Protein AF-A0A8T3ZXY8-F1 (afdb_monomer_lite)

Secondary structure (DSSP, 8-state):
----GGGGGGGGS-HHHHHHHIIIIIHHHHHHHHHHHHHT---SHHHHHHHTT--HHHHHHHHHHHHHTT----

pLDDT: mean 87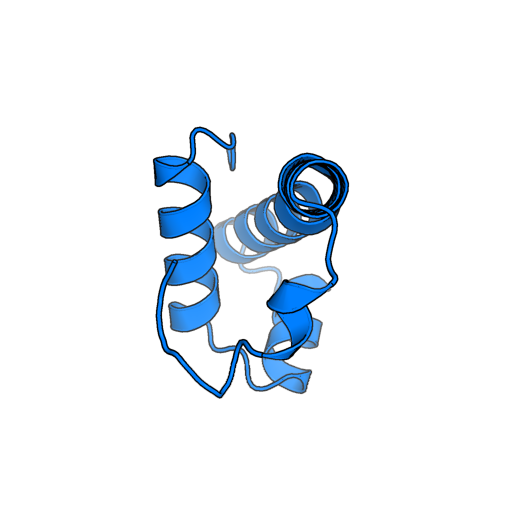.93, std 10.99, range [46.94, 96.62]

Radius of gyration: 13.78 Å; chains: 1; bounding box: 32×25×33 Å

Structure (mmCIF, N/CA/C/O backbone):
data_AF-A0A8T3ZXY8-F1
#
_entry.id   AF-A0A8T3ZXY8-F1
#
loop_
_atom_site.group_PDB
_atom_site.id
_atom_site.type_symbol
_atom_site.label_atom_id
_atom_site.label_alt_id
_atom_site.label_comp_id
_atom_site.label_asym_id
_atom_site.label_entity_id
_atom_site.label_seq_id
_atom_site.pdbx_PDB_ins_code
_atom_site.Cartn_x
_atom_site.Cartn_y
_atom_site.Cartn_z
_atom_site.occupancy
_atom_site.B_iso_or_equiv
_atom_site.auth_seq_id
_atom_site.auth_comp_id
_atom_site.auth_asym_id
_atom_site.auth_atom_id
_atom_site.pdbx_PDB_model_num
ATOM 1 N N . MET A 1 1 ? 18.232 -10.845 -12.506 1.00 48.94 1 MET A N 1
ATOM 2 C CA . MET A 1 1 ? 16.771 -10.734 -12.709 1.00 48.94 1 MET A CA 1
ATOM 3 C C . MET A 1 1 ? 16.168 -12.083 -12.359 1.00 48.94 1 MET A C 1
ATOM 5 O O . MET A 1 1 ? 16.714 -13.089 -12.793 1.00 48.94 1 MET A O 1
ATOM 9 N N . SER A 1 2 ? 15.167 -12.121 -11.485 1.00 46.94 2 SER A N 1
ATOM 10 C CA . SER A 1 2 ? 14.556 -13.350 -10.965 1.00 46.94 2 SER A CA 1
ATOM 11 C C . SER A 1 2 ? 13.906 -14.176 -12.087 1.00 46.94 2 SER A C 1
ATOM 13 O O . SER A 1 2 ? 13.125 -13.653 -12.876 1.00 46.94 2 SER A O 1
ATOM 15 N N . ASN A 1 3 ? 14.225 -15.474 -12.160 1.00 55.31 3 ASN A N 1
ATOM 16 C CA . ASN A 1 3 ? 13.626 -16.442 -13.093 1.00 55.31 3 ASN A CA 1
ATOM 17 C C . ASN A 1 3 ? 12.286 -16.964 -12.554 1.00 55.31 3 ASN A C 1
ATOM 19 O O . ASN A 1 3 ? 12.108 -18.163 -12.371 1.00 55.31 3 ASN A O 1
ATOM 23 N N . LEU A 1 4 ? 11.372 -16.049 -12.249 1.00 60.88 4 LEU A N 1
ATOM 24 C CA . LEU A 1 4 ? 10.042 -16.367 -11.739 1.00 60.88 4 LEU A CA 1
ATOM 25 C C . LEU A 1 4 ? 9.033 -16.222 -12.895 1.00 60.88 4 LEU A C 1
ATOM 27 O O . LEU A 1 4 ? 8.804 -15.095 -13.351 1.00 60.88 4 LEU A O 1
ATOM 31 N N . PRO A 1 5 ? 8.517 -17.337 -13.457 1.00 71.38 5 PRO A N 1
ATOM 32 C CA . PRO A 1 5 ? 7.646 -17.322 -14.633 1.00 71.38 5 PRO A CA 1
ATOM 33 C C . PRO A 1 5 ? 6.376 -16.485 -14.447 1.00 71.38 5 PRO A C 1
ATOM 35 O O . PRO A 1 5 ? 5.908 -15.874 -15.401 1.00 71.38 5 PRO A O 1
ATOM 38 N N . GLU A 1 6 ? 5.852 -16.401 -13.228 1.00 75.62 6 GLU A N 1
ATOM 39 C CA . GLU A 1 6 ? 4.682 -15.603 -12.853 1.00 75.62 6 GLU A CA 1
ATOM 40 C C . GLU A 1 6 ? 4.883 -14.090 -13.052 1.00 75.62 6 GLU A C 1
ATOM 42 O O . GLU A 1 6 ? 3.917 -13.340 -13.192 1.00 75.62 6 GLU A O 1
ATOM 47 N N . PHE A 1 7 ? 6.136 -13.638 -13.147 1.00 73.56 7 PHE A N 1
ATOM 48 C CA . PHE A 1 7 ? 6.492 -12.250 -13.432 1.00 73.56 7 PHE A CA 1
ATOM 49 C C . PHE A 1 7 ? 7.013 -12.054 -14.856 1.00 73.56 7 PHE A C 1
ATOM 51 O O . PHE A 1 7 ? 7.669 -11.055 -15.151 1.00 73.56 7 PHE A O 1
ATOM 58 N N . SER A 1 8 ? 6.727 -12.979 -15.777 1.00 74.81 8 SER A N 1
ATOM 59 C CA . SER A 1 8 ? 7.144 -12.854 -17.179 1.00 74.81 8 SER A CA 1
ATOM 60 C C . SER A 1 8 ? 6.640 -11.570 -17.842 1.00 74.81 8 SER A C 1
ATOM 62 O O . SER A 1 8 ? 7.305 -11.056 -18.739 1.00 74.81 8 SER A O 1
ATOM 64 N N . TRP A 1 9 ? 5.510 -11.026 -17.381 1.00 71.69 9 TRP A N 1
ATOM 65 C CA . TRP A 1 9 ? 4.957 -9.750 -17.837 1.00 71.69 9 TRP A CA 1
ATOM 66 C C . TRP A 1 9 ? 5.851 -8.543 -17.498 1.00 71.69 9 TRP A C 1
ATOM 68 O O . TRP A 1 9 ? 5.818 -7.550 -18.218 1.00 71.69 9 TRP A O 1
ATOM 78 N N . LEU A 1 10 ? 6.727 -8.643 -16.487 1.00 70.38 10 LEU A N 1
ATOM 79 C CA . LEU A 1 10 ? 7.708 -7.596 -16.174 1.00 70.38 10 LEU A CA 1
ATOM 80 C C . LEU A 1 10 ? 8.830 -7.495 -17.217 1.00 70.38 10 LEU A C 1
ATOM 82 O O . LEU A 1 10 ? 9.524 -6.485 -17.256 1.00 70.38 10 LEU A O 1
ATOM 86 N N . LYS A 1 11 ? 9.030 -8.506 -18.077 1.00 71.62 11 LYS A N 1
ATOM 87 C CA . LYS A 1 11 ? 10.141 -8.515 -19.051 1.00 71.62 11 LYS A CA 1
ATOM 88 C C . LYS A 1 11 ? 10.040 -7.427 -20.128 1.00 71.62 11 LYS A C 1
ATOM 90 O O . LYS A 1 11 ? 11.046 -7.151 -20.772 1.00 71.62 11 LYS A O 1
ATOM 95 N N . GLY A 1 12 ? 8.861 -6.838 -20.328 1.00 75.62 12 GLY A N 1
ATOM 96 C CA . GLY A 1 12 ? 8.639 -5.715 -21.247 1.00 75.62 12 GLY A CA 1
ATOM 97 C C . GLY A 1 12 ? 8.227 -4.414 -20.557 1.00 75.62 12 GLY A C 1
ATOM 98 O O . GLY A 1 12 ? 7.955 -3.438 -21.244 1.00 75.62 12 GLY A O 1
ATOM 99 N N . ALA A 1 13 ? 8.147 -4.405 -19.226 1.00 78.44 13 ALA A N 1
ATOM 100 C CA . ALA A 1 13 ? 7.727 -3.237 -18.470 1.00 78.44 13 ALA A CA 1
ATOM 101 C C . ALA A 1 13 ? 8.927 -2.320 -18.206 1.00 78.44 13 ALA A C 1
ATOM 103 O O . ALA A 1 13 ? 9.988 -2.794 -17.789 1.00 78.44 13 ALA A O 1
ATOM 104 N N . ASP A 1 14 ? 8.765 -1.016 -18.432 1.00 87.81 14 ASP A N 1
ATOM 105 C CA . ASP A 1 14 ? 9.806 -0.038 -18.130 1.00 87.81 14 ASP A CA 1
ATOM 106 C C . ASP A 1 14 ? 9.977 0.081 -16.601 1.00 87.81 14 ASP A C 1
ATOM 108 O O . ASP A 1 14 ? 9.032 0.456 -15.894 1.00 87.81 14 ASP A O 1
ATOM 112 N N . PRO A 1 15 ? 11.171 -0.214 -16.045 1.00 86.50 15 PRO A N 1
ATOM 113 C CA . PRO A 1 15 ? 11.429 -0.055 -14.618 1.00 86.50 15 PRO A CA 1
ATOM 114 C C . PRO A 1 15 ? 11.161 1.360 -14.089 1.00 86.50 15 PRO A C 1
ATOM 116 O O . PRO A 1 15 ? 10.866 1.509 -12.899 1.00 86.50 15 PRO A O 1
ATOM 119 N N . ALA A 1 16 ? 11.290 2.394 -14.926 1.00 88.31 16 ALA A N 1
ATOM 120 C CA . ALA A 1 16 ? 10.983 3.769 -14.544 1.00 88.31 16 ALA A CA 1
ATOM 121 C C . ALA A 1 16 ? 9.474 3.977 -14.362 1.00 88.31 16 ALA A C 1
ATOM 123 O O . ALA A 1 16 ? 9.063 4.541 -13.347 1.00 88.31 16 ALA A O 1
ATOM 124 N N . GLU A 1 17 ? 8.657 3.459 -15.280 1.00 88.56 17 GLU A N 1
ATOM 125 C CA . GLU A 1 17 ? 7.194 3.508 -15.190 1.00 88.56 17 GLU A CA 1
ATOM 126 C C . GLU A 1 17 ? 6.677 2.697 -13.999 1.00 88.56 17 GLU A C 1
ATOM 128 O O . GLU A 1 17 ? 5.869 3.200 -13.221 1.00 88.56 17 GLU A O 1
ATOM 133 N N . ILE A 1 18 ? 7.209 1.489 -13.774 1.00 89.00 18 ILE A N 1
ATOM 134 C CA . ILE A 1 18 ? 6.853 0.676 -12.598 1.00 89.00 18 ILE A CA 1
ATOM 135 C C . ILE A 1 18 ? 7.160 1.440 -11.309 1.00 89.00 18 ILE A C 1
ATOM 137 O O . ILE A 1 18 ? 6.350 1.475 -10.384 1.00 89.00 18 ILE A O 1
ATOM 141 N N . ARG A 1 19 ? 8.342 2.059 -11.230 1.00 88.62 19 ARG A N 1
ATOM 142 C CA . ARG A 1 19 ? 8.736 2.838 -10.055 1.00 88.62 19 ARG A CA 1
ATOM 143 C C . ARG A 1 19 ? 7.844 4.060 -9.871 1.00 88.62 19 ARG A C 1
ATOM 145 O O . ARG A 1 19 ? 7.525 4.387 -8.731 1.00 88.62 19 ARG A O 1
ATOM 152 N N . HIS A 1 20 ? 7.462 4.724 -10.961 1.00 90.75 20 HIS A N 1
ATOM 153 C CA . HIS A 1 20 ? 6.526 5.838 -10.919 1.00 90.75 20 HIS A CA 1
ATOM 154 C C . HIS A 1 20 ? 5.188 5.386 -10.330 1.00 90.75 20 HIS A C 1
ATOM 156 O O . HIS A 1 20 ? 4.783 5.936 -9.314 1.00 90.75 20 HIS A O 1
ATOM 162 N N . GLU A 1 21 ? 4.588 4.328 -10.876 1.00 92.38 21 GLU A N 1
ATOM 163 C CA . GLU A 1 21 ? 3.294 3.798 -10.429 1.00 92.38 21 GLU A CA 1
ATOM 164 C C . GLU A 1 21 ? 3.315 3.335 -8.964 1.00 92.38 21 GLU A C 1
ATOM 166 O O . GLU A 1 21 ? 2.378 3.582 -8.202 1.00 92.38 21 GLU A O 1
ATOM 171 N N . ILE A 1 22 ? 4.411 2.696 -8.537 1.00 91.25 22 ILE A N 1
ATOM 172 C CA . ILE A 1 22 ? 4.606 2.309 -7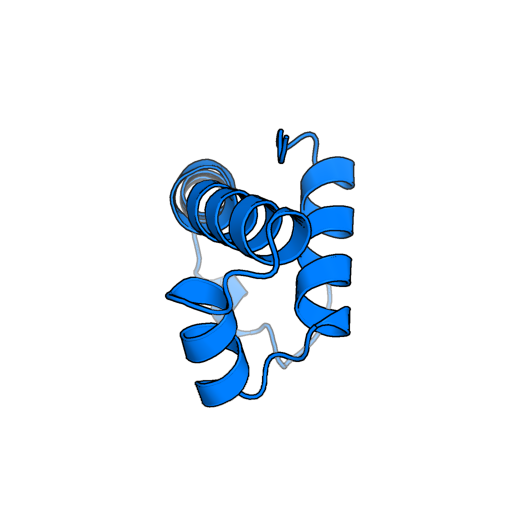.136 1.00 91.25 22 ILE A CA 1
ATOM 173 C C . ILE A 1 22 ? 4.624 3.547 -6.227 1.00 91.25 22 ILE A C 1
ATOM 175 O O . ILE A 1 22 ? 3.989 3.558 -5.171 1.00 91.25 22 ILE A O 1
ATOM 179 N N . ASN A 1 23 ? 5.363 4.583 -6.623 1.00 90.75 23 ASN A N 1
ATOM 180 C CA . ASN A 1 23 ? 5.550 5.782 -5.811 1.00 90.75 23 ASN A CA 1
ATOM 181 C C . ASN A 1 23 ? 4.330 6.707 -5.808 1.00 90.75 23 ASN A C 1
ATOM 183 O O . ASN A 1 23 ? 4.181 7.478 -4.862 1.00 90.75 23 ASN A O 1
ATOM 187 N N . THR A 1 24 ? 3.473 6.646 -6.824 1.00 93.62 24 THR A N 1
ATOM 188 C CA . THR A 1 24 ? 2.267 7.473 -6.928 1.00 93.62 24 THR A CA 1
ATOM 189 C C . THR A 1 24 ? 1.040 6.666 -6.520 1.00 93.62 24 THR A C 1
ATOM 191 O O . THR A 1 24 ? 0.654 6.664 -5.353 1.00 93.62 24 THR A O 1
ATOM 194 N N . THR A 1 25 ? 0.465 5.917 -7.453 1.00 94.88 25 THR A N 1
ATOM 195 C CA . THR A 1 25 ? -0.806 5.221 -7.291 1.00 94.88 25 THR A CA 1
ATOM 196 C C . THR A 1 25 ? -0.778 4.236 -6.134 1.00 94.88 25 THR A C 1
ATOM 198 O O . THR A 1 25 ? -1.650 4.272 -5.267 1.00 94.88 25 THR A O 1
ATOM 201 N N . ILE A 1 26 ? 0.218 3.346 -6.091 1.00 93.12 26 ILE A N 1
ATOM 202 C CA . ILE A 1 26 ? 0.247 2.299 -5.063 1.00 93.12 26 ILE A CA 1
ATOM 203 C C . ILE A 1 26 ? 0.497 2.915 -3.684 1.00 93.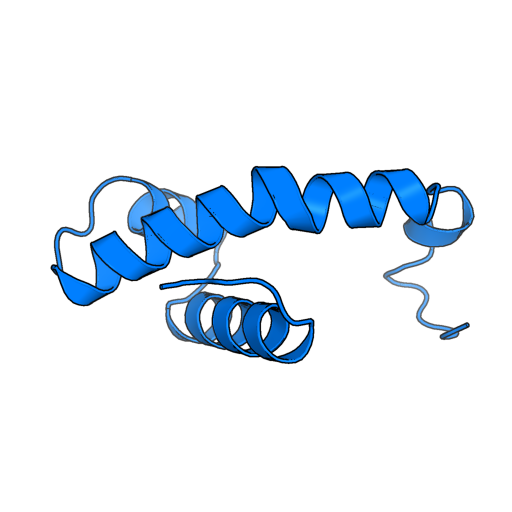12 26 ILE A C 1
ATOM 205 O O . ILE A 1 26 ? -0.132 2.492 -2.712 1.00 93.12 26 ILE A O 1
ATOM 209 N N . SER A 1 27 ? 1.362 3.929 -3.581 1.00 94.62 27 SER A N 1
ATOM 210 C CA . SER A 1 27 ? 1.624 4.594 -2.301 1.00 94.62 27 SER A CA 1
ATOM 211 C C . SER A 1 27 ? 0.371 5.284 -1.747 1.00 94.62 27 SER A C 1
ATOM 213 O O . SER A 1 27 ? 0.067 5.122 -0.564 1.00 94.62 27 SER A O 1
ATOM 215 N N . ASP A 1 28 ? -0.412 5.953 -2.597 1.00 96.00 28 ASP A N 1
ATOM 216 C CA . ASP A 1 28 ? -1.659 6.614 -2.203 1.00 96.00 28 ASP A CA 1
ATOM 217 C C . ASP A 1 28 ? -2.730 5.607 -1.772 1.00 96.00 28 ASP A C 1
ATOM 219 O O . ASP A 1 28 ? -3.374 5.785 -0.733 1.00 96.00 28 ASP A O 1
ATOM 223 N N . VAL A 1 29 ? -2.869 4.499 -2.507 1.00 96.12 29 VAL A N 1
ATOM 224 C CA . VAL A 1 29 ? -3.769 3.397 -2.136 1.00 96.12 29 VAL A CA 1
ATOM 225 C C . VAL A 1 29 ? -3.400 2.826 -0.768 1.00 96.12 29 VAL A C 1
ATOM 227 O O . VAL A 1 29 ? -4.270 2.664 0.090 1.00 96.12 29 VAL A O 1
ATOM 230 N N . LEU A 1 30 ? -2.117 2.532 -0.545 1.00 96.06 30 LEU A N 1
ATOM 231 C CA . LEU A 1 30 ? -1.642 1.969 0.719 1.00 96.06 30 LEU A CA 1
ATOM 232 C C . LEU A 1 30 ? -1.774 2.961 1.879 1.00 96.06 30 LEU A C 1
ATOM 234 O O . LEU A 1 30 ? -2.073 2.534 2.995 1.00 96.06 30 LEU A O 1
ATOM 238 N N . ARG A 1 31 ? -1.603 4.264 1.633 1.00 95.44 31 ARG A N 1
ATOM 239 C CA . ARG A 1 31 ? -1.789 5.312 2.645 1.00 95.44 31 ARG A CA 1
ATOM 240 C C . ARG A 1 31 ? -3.253 5.453 3.046 1.00 95.44 31 ARG A C 1
ATOM 242 O O . ARG A 1 31 ? -3.563 5.443 4.236 1.00 95.44 31 ARG A O 1
ATOM 249 N N . GLU A 1 32 ? -4.169 5.518 2.081 1.00 95.06 32 GLU A N 1
ATOM 250 C CA . GLU A 1 32 ? -5.601 5.550 2.388 1.00 95.06 32 GLU A CA 1
ATOM 251 C C . GLU A 1 32 ? -6.034 4.271 3.125 1.00 95.06 32 GLU A C 1
ATOM 253 O O . GLU A 1 32 ? -6.712 4.353 4.149 1.00 95.06 32 GLU A O 1
ATOM 258 N N . TYR A 1 33 ? -5.588 3.096 2.670 1.00 95.44 33 TYR A N 1
ATOM 259 C CA . TYR A 1 33 ? -5.845 1.822 3.349 1.00 95.44 33 TYR A CA 1
ATOM 260 C C . TYR A 1 33 ? -5.295 1.794 4.786 1.00 95.44 33 TYR A C 1
ATOM 262 O O . TYR A 1 33 ? -5.980 1.329 5.700 1.00 95.44 33 TYR A O 1
ATOM 270 N N . TYR A 1 34 ? -4.087 2.322 5.012 1.00 94.44 34 TYR A N 1
ATOM 271 C CA . TYR A 1 34 ? -3.495 2.446 6.345 1.00 94.44 34 TYR A CA 1
ATOM 272 C C . TYR A 1 34 ? -4.367 3.305 7.267 1.00 94.44 34 TYR A C 1
ATOM 274 O O . TYR A 1 34 ? -4.735 2.848 8.349 1.00 94.44 34 TYR A O 1
ATOM 282 N N . PHE A 1 35 ? -4.779 4.497 6.821 1.00 93.19 35 PHE A N 1
ATOM 283 C CA . PHE A 1 35 ? -5.644 5.373 7.616 1.00 93.19 35 PHE A CA 1
ATOM 284 C C . PHE A 1 35 ? -7.000 4.745 7.937 1.00 93.19 35 PHE A C 1
ATOM 286 O O . PHE A 1 35 ? -7.487 4.887 9.061 1.00 93.19 35 PHE A O 1
ATOM 293 N N . GLU A 1 36 ? -7.612 4.050 6.978 1.00 92.56 36 GLU A N 1
ATOM 294 C CA . GLU A 1 36 ? -8.879 3.350 7.202 1.00 92.56 36 GLU A CA 1
ATOM 295 C C . GLU A 1 36 ? -8.745 2.244 8.247 1.00 92.56 36 GLU A C 1
ATOM 297 O O . GLU A 1 36 ? -9.612 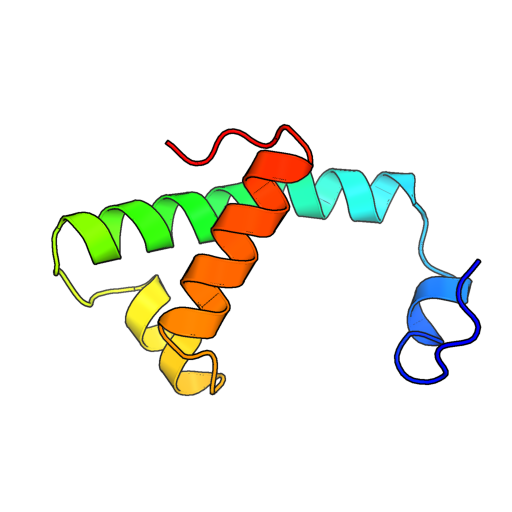2.124 9.115 1.00 92.56 36 GLU A O 1
ATOM 302 N N . ASN A 1 37 ? -7.654 1.473 8.203 1.00 88.94 37 ASN A N 1
ATOM 303 C CA . ASN A 1 37 ? -7.386 0.429 9.190 1.00 88.94 37 ASN A CA 1
ATOM 304 C C . ASN A 1 37 ? -7.130 1.018 10.576 1.00 88.94 37 ASN A C 1
ATOM 306 O O . ASN A 1 37 ? -7.715 0.556 11.552 1.00 88.94 37 ASN A O 1
ATOM 310 N N . THR A 1 38 ? -6.319 2.076 10.675 1.00 88.50 38 THR A N 1
ATOM 311 C CA . THR A 1 38 ? -6.052 2.756 11.952 1.00 88.50 38 THR A CA 1
ATOM 312 C C . THR A 1 38 ? -7.327 3.336 12.569 1.00 88.50 38 THR A C 1
ATOM 314 O O . THR A 1 38 ? -7.471 3.339 13.790 1.00 88.50 38 THR A O 1
ATOM 317 N N . ARG A 1 39 ? -8.265 3.817 11.745 1.00 90.69 39 ARG A N 1
ATOM 318 C CA . ARG A 1 39 ? -9.545 4.389 12.197 1.00 90.69 39 ARG A CA 1
ATOM 319 C C . ARG A 1 39 ? -10.688 3.372 12.280 1.00 90.69 39 ARG A C 1
ATOM 321 O O . ARG A 1 39 ? -11.782 3.749 12.690 1.00 90.69 39 ARG A O 1
ATOM 328 N N . MET A 1 40 ? -10.455 2.118 11.888 1.00 84.94 40 MET A N 1
ATOM 329 C CA . MET A 1 40 ? -11.452 1.040 11.831 1.00 84.94 40 MET A CA 1
ATOM 330 C C . MET A 1 40 ? -12.730 1.410 11.053 1.00 84.94 40 MET A C 1
ATOM 332 O O . MET A 1 40 ? -13.824 0.952 11.384 1.00 84.94 40 MET A O 1
ATOM 336 N N . THR A 1 41 ? -12.620 2.246 10.015 1.00 85.31 41 THR A N 1
ATOM 337 C CA . THR A 1 41 ? -13.801 2.735 9.280 1.00 85.31 41 THR A CA 1
ATOM 338 C C . THR A 1 41 ? -14.362 1.704 8.307 1.00 85.31 41 THR A C 1
ATOM 340 O O . THR A 1 41 ? -15.553 1.743 8.016 1.00 85.31 41 THR A O 1
ATOM 343 N N . ASN A 1 42 ? -13.540 0.763 7.823 1.00 82.19 42 ASN A N 1
ATOM 344 C CA . ASN A 1 42 ? -13.951 -0.307 6.901 1.00 82.19 42 ASN A CA 1
ATOM 345 C C . ASN A 1 42 ? -14.724 0.199 5.665 1.00 82.19 42 ASN A C 1
ATOM 347 O O . ASN A 1 42 ? -15.722 -0.394 5.258 1.00 82.19 42 ASN A O 1
ATOM 351 N N . THR A 1 43 ? -14.270 1.302 5.066 1.00 83.62 43 THR A N 1
ATOM 352 C CA . THR A 1 43 ? -15.038 2.048 4.059 1.00 83.62 43 THR A CA 1
ATOM 353 C C . THR A 1 43 ? -14.661 1.728 2.612 1.00 83.62 43 THR A C 1
ATOM 355 O O . THR A 1 43 ? -15.444 1.105 1.896 1.00 83.62 43 THR A O 1
ATOM 358 N N . LYS A 1 44 ? -13.497 2.176 2.134 1.00 92.94 44 LYS A N 1
ATOM 359 C CA . LYS A 1 44 ? -13.181 2.266 0.702 1.00 92.94 44 LYS A CA 1
ATOM 360 C C . LYS A 1 44 ? -12.181 1.196 0.295 1.00 92.94 44 LYS A C 1
ATOM 362 O O . LYS A 1 44 ? -12.537 0.281 -0.448 1.00 92.94 44 LYS A O 1
ATOM 367 N N . TRP A 1 45 ? -10.942 1.293 0.759 1.00 94.94 45 TRP A N 1
ATOM 368 C CA . TRP A 1 45 ? -9.875 0.388 0.341 1.00 94.94 45 TRP A CA 1
ATOM 369 C C . TRP A 1 45 ? -9.945 -0.944 1.048 1.00 94.94 45 TRP A C 1
ATOM 371 O O . TRP A 1 45 ? -9.754 -1.954 0.385 1.00 94.94 45 TRP A O 1
ATOM 381 N N . ILE A 1 46 ? -10.344 -0.978 2.320 1.00 92.69 46 ILE A N 1
ATOM 382 C CA . ILE A 1 46 ? -10.561 -2.255 3.017 1.00 92.69 46 ILE A CA 1
ATOM 383 C C . ILE A 1 46 ? -11.611 -3.110 2.286 1.00 92.69 46 ILE A C 1
ATOM 385 O O . ILE A 1 46 ? -11.414 -4.307 2.074 1.00 92.69 46 ILE A O 1
ATOM 389 N N . VAL A 1 47 ? -12.715 -2.499 1.839 1.00 94.12 47 VAL A N 1
ATOM 390 C CA . VAL A 1 47 ? -13.769 -3.208 1.094 1.00 94.12 47 VAL A CA 1
ATOM 391 C C . VAL A 1 47 ? -13.278 -3.641 -0.285 1.00 94.12 47 VAL A C 1
ATOM 393 O O . VAL A 1 47 ? -13.557 -4.763 -0.708 1.00 94.12 47 VAL A O 1
ATOM 396 N N . LYS A 1 48 ? -12.545 -2.776 -0.995 1.00 95.94 48 LYS A N 1
ATOM 397 C CA . LYS A 1 48 ? -11.974 -3.109 -2.308 1.00 95.94 48 LYS A CA 1
ATOM 398 C C . LYS A 1 48 ? -10.950 -4.239 -2.221 1.00 95.94 48 LYS A C 1
ATOM 400 O O . LYS A 1 48 ? -11.008 -5.143 -3.044 1.00 95.94 48 LYS A O 1
ATOM 405 N N . PHE A 1 49 ? -10.070 -4.211 -1.223 1.00 95.12 49 PHE A N 1
ATOM 406 C CA . PHE A 1 49 ? -9.063 -5.245 -0.987 1.00 95.12 49 PHE A CA 1
ATOM 407 C C . PHE A 1 49 ? -9.735 -6.585 -0.715 1.00 95.12 49 PHE A C 1
ATOM 409 O O . PHE A 1 49 ? -9.456 -7.553 -1.412 1.00 95.12 49 PHE A O 1
ATOM 416 N N . ARG A 1 50 ? -10.736 -6.613 0.173 1.00 93.88 50 ARG A N 1
ATOM 417 C CA . ARG A 1 50 ? -11.508 -7.832 0.447 1.00 93.88 50 ARG A CA 1
ATOM 418 C C . ARG A 1 50 ? -12.190 -8.404 -0.799 1.00 93.88 50 ARG A C 1
ATOM 420 O O . ARG A 1 50 ? -12.235 -9.613 -0.954 1.00 93.88 50 ARG A O 1
ATOM 427 N N . ARG A 1 51 ? -12.727 -7.556 -1.684 1.00 96.12 51 ARG A N 1
ATOM 428 C CA . ARG A 1 51 ? -13.341 -8.001 -2.954 1.00 96.12 51 ARG A CA 1
ATOM 429 C C . ARG A 1 51 ? -12.333 -8.581 -3.948 1.00 96.12 51 ARG A C 1
ATOM 431 O O . ARG A 1 51 ? -12.749 -9.281 -4.860 1.00 96.12 51 ARG A O 1
ATOM 438 N N . ALA A 1 52 ? -11.057 -8.245 -3.796 1.00 95.94 52 ALA A N 1
ATOM 439 C CA . ALA A 1 52 ? -9.955 -8.773 -4.588 1.00 95.94 52 ALA A CA 1
ATOM 440 C C . ALA A 1 52 ? -9.218 -9.921 -3.871 1.00 95.94 52 ALA A C 1
ATOM 442 O O . ALA A 1 52 ? -8.102 -10.245 -4.263 1.00 95.94 52 ALA A O 1
ATOM 443 N N . ASP A 1 53 ? -9.804 -10.483 -2.806 1.00 96.62 53 ASP A N 1
ATOM 444 C CA . ASP A 1 53 ? -9.196 -11.504 -1.943 1.00 96.62 53 ASP A CA 1
ATOM 445 C C . ASP A 1 53 ? -7.842 -11.089 -1.329 1.00 96.62 53 ASP A C 1
ATOM 447 O O . ASP A 1 53 ? -7.023 -11.928 -0.966 1.00 96.62 53 ASP A O 1
ATOM 451 N N . ILE A 1 54 ? -7.622 -9.780 -1.155 1.00 95.06 54 ILE A N 1
ATOM 452 C CA . ILE A 1 54 ? -6.485 -9.219 -0.417 1.00 95.06 54 ILE A CA 1
ATOM 453 C C . ILE A 1 54 ? -6.893 -9.107 1.051 1.00 95.06 54 ILE A C 1
ATOM 455 O O . ILE A 1 54 ? -7.777 -8.319 1.416 1.00 95.06 54 ILE A O 1
ATOM 459 N N . THR A 1 55 ? -6.255 -9.905 1.901 1.00 94.69 55 THR A N 1
ATOM 460 C CA . THR A 1 55 ? -6.533 -9.937 3.337 1.00 94.69 55 THR A CA 1
ATOM 461 C C . THR A 1 55 ? -5.918 -8.742 4.066 1.00 94.69 55 THR A C 1
ATOM 463 O O . THR A 1 55 ? -5.110 -7.980 3.527 1.00 94.69 55 THR A O 1
ATOM 466 N N . GLU A 1 56 ? -6.286 -8.570 5.339 1.00 92.06 56 GLU A N 1
ATOM 467 C CA . GLU A 1 56 ? -5.667 -7.544 6.177 1.00 92.06 56 GLU A CA 1
ATOM 468 C C . GLU A 1 56 ? -4.147 -7.746 6.299 1.00 92.06 56 GLU A C 1
ATOM 470 O O . GLU A 1 56 ? -3.394 -6.768 6.278 1.00 92.06 56 GLU A O 1
ATOM 475 N N . ASP A 1 57 ? -3.705 -9.004 6.383 1.00 95.12 57 ASP A N 1
ATOM 476 C CA . ASP A 1 57 ? -2.295 -9.379 6.495 1.00 95.12 57 ASP A CA 1
ATOM 477 C C . ASP A 1 57 ? -1.523 -9.115 5.197 1.00 95.12 57 ASP A C 1
ATOM 479 O O . ASP A 1 57 ? -0.427 -8.549 5.238 1.00 95.12 57 ASP A O 1
ATOM 483 N N . ASP A 1 58 ? -2.133 -9.391 4.039 1.00 96.25 58 ASP A N 1
ATOM 484 C CA . ASP A 1 58 ? -1.571 -9.024 2.733 1.00 96.25 58 ASP A CA 1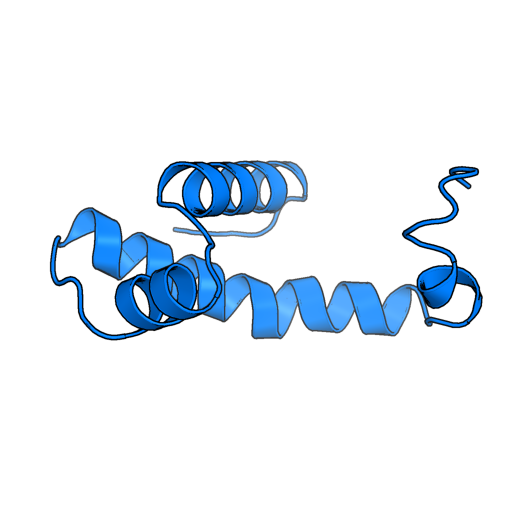
ATOM 485 C C . ASP A 1 58 ? -1.375 -7.507 2.635 1.00 96.25 58 ASP A C 1
ATOM 487 O O . ASP A 1 58 ? -0.301 -7.024 2.264 1.00 96.25 58 ASP A O 1
ATOM 491 N N . GLY A 1 59 ? -2.387 -6.733 3.042 1.00 94.31 59 GLY A N 1
ATOM 492 C CA . GLY A 1 59 ? -2.315 -5.274 3.064 1.00 94.31 59 GLY A CA 1
ATOM 493 C C . GLY A 1 59 ? -1.235 -4.743 4.017 1.00 94.31 59 GLY A C 1
ATOM 494 O O . GLY A 1 59 ? -0.483 -3.833 3.661 1.00 94.31 59 GLY A O 1
ATOM 495 N N . LYS A 1 60 ? -1.102 -5.324 5.216 1.00 93.94 60 LYS A N 1
ATOM 496 C CA . LYS A 1 60 ? -0.027 -4.982 6.170 1.00 93.94 60 LYS A CA 1
ATOM 497 C C . LYS A 1 60 ? 1.353 -5.335 5.621 1.00 93.94 60 LYS A C 1
ATOM 499 O O . LYS A 1 60 ? 2.292 -4.546 5.766 1.00 93.94 60 LYS A O 1
ATOM 504 N N . THR A 1 61 ? 1.472 -6.481 4.960 1.00 96.62 61 THR A N 1
ATOM 505 C CA . THR A 1 61 ? 2.702 -6.920 4.298 1.00 96.62 61 THR A CA 1
ATOM 506 C C . THR A 1 61 ? 3.081 -5.959 3.174 1.00 96.62 61 THR A C 1
ATOM 508 O O . THR A 1 61 ? 4.233 -5.523 3.116 1.00 96.62 61 THR A O 1
ATOM 511 N N . ALA A 1 62 ? 2.121 -5.525 2.353 1.00 95.06 62 ALA A N 1
ATOM 512 C CA . ALA A 1 62 ? 2.342 -4.531 1.305 1.00 95.06 62 ALA A CA 1
ATOM 513 C C . ALA A 1 62 ? 2.838 -3.186 1.870 1.00 95.06 62 ALA A C 1
ATOM 515 O O . ALA A 1 62 ? 3.830 -2.648 1.375 1.00 95.06 62 ALA A O 1
ATOM 516 N N . ILE A 1 63 ? 2.233 -2.682 2.955 1.00 95.25 63 ILE A N 1
ATOM 517 C CA . ILE A 1 63 ? 2.707 -1.472 3.658 1.00 95.25 63 ILE A CA 1
ATOM 518 C C . ILE A 1 63 ? 4.143 -1.659 4.170 1.00 95.25 63 ILE A C 1
ATOM 520 O O . ILE A 1 63 ? 4.982 -0.769 4.020 1.00 95.25 63 ILE A O 1
ATOM 524 N N . SER A 1 64 ? 4.450 -2.813 4.771 1.00 95.44 64 SER A N 1
ATOM 525 C CA . SER A 1 64 ? 5.798 -3.118 5.267 1.00 95.44 64 SER A CA 1
ATOM 526 C C . SER A 1 64 ? 6.830 -3.115 4.136 1.00 95.44 64 SER A C 1
ATOM 528 O O . SER A 1 64 ? 7.900 -2.518 4.271 1.00 95.44 64 SER A O 1
ATOM 530 N N . CYS A 1 65 ? 6.498 -3.728 2.998 1.00 94.75 65 CYS A N 1
ATOM 531 C CA . CYS A 1 65 ? 7.334 -3.720 1.802 1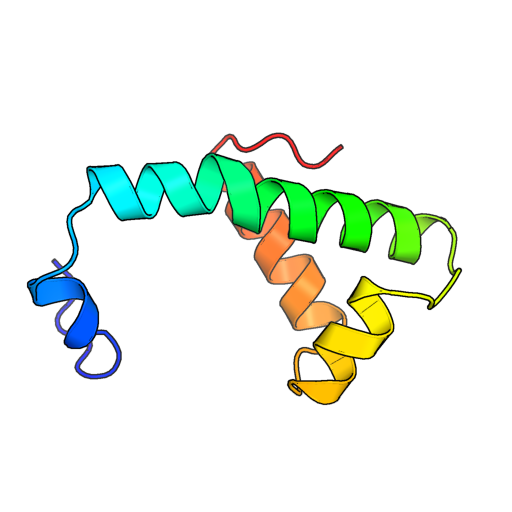.00 94.75 65 CYS A CA 1
ATOM 532 C C . CYS A 1 65 ? 7.538 -2.301 1.255 1.00 94.75 65 CYS A C 1
ATOM 534 O O . CYS A 1 65 ? 8.677 -1.927 0.987 1.00 94.75 65 CYS A O 1
ATOM 536 N N . ALA A 1 66 ? 6.481 -1.489 1.167 1.00 93.56 66 ALA A N 1
ATOM 537 C CA . ALA A 1 66 ? 6.579 -0.101 0.717 1.00 93.56 66 ALA A CA 1
ATOM 538 C C . ALA A 1 66 ? 7.532 0.723 1.603 1.00 93.56 66 ALA A C 1
ATOM 540 O O . ALA A 1 66 ? 8.448 1.372 1.097 1.00 93.56 66 ALA A O 1
ATOM 541 N N . ARG A 1 67 ? 7.410 0.607 2.932 1.00 94.12 67 ARG A N 1
ATOM 542 C CA . ARG A 1 67 ? 8.312 1.282 3.884 1.00 94.12 67 ARG A CA 1
ATOM 543 C C . ARG A 1 67 ? 9.770 0.842 3.732 1.00 94.12 67 ARG A C 1
ATOM 545 O O . ARG A 1 67 ? 10.665 1.678 3.785 1.00 94.12 67 ARG A O 1
ATOM 552 N N . ARG A 1 68 ? 10.032 -0.451 3.490 1.00 94.62 68 ARG A N 1
ATOM 553 C CA . ARG A 1 68 ? 11.394 -0.965 3.218 1.00 94.62 68 ARG A CA 1
ATOM 554 C C . ARG A 1 68 ? 11.992 -0.417 1.923 1.00 94.62 68 ARG A C 1
ATOM 556 O O . ARG A 1 68 ? 13.210 -0.330 1.814 1.00 94.62 68 ARG A O 1
ATOM 563 N N . LEU A 1 69 ? 11.148 -0.040 0.965 1.00 90.19 69 LEU A N 1
ATOM 564 C CA . LEU A 1 69 ? 11.551 0.634 -0.270 1.00 90.19 69 LEU A CA 1
ATOM 565 C C . LEU A 1 69 ? 11.713 2.156 -0.097 1.00 90.19 69 LEU A C 1
ATOM 567 O O . LEU A 1 69 ? 12.046 2.836 -1.064 1.00 90.19 69 LEU A O 1
ATOM 571 N N . GLY A 1 70 ? 11.510 2.689 1.114 1.00 92.44 70 GLY A N 1
ATOM 572 C CA . GLY A 1 70 ? 11.615 4.118 1.414 1.00 92.44 70 GLY A CA 1
ATOM 573 C C . GLY A 1 70 ? 10.363 4.928 1.071 1.00 92.44 70 GLY A C 1
ATOM 574 O O . GLY A 1 70 ? 10.431 6.152 1.033 1.00 92.44 70 GLY A O 1
ATOM 575 N N . ILE A 1 71 ? 9.230 4.269 0.812 1.00 93.19 71 ILE A N 1
ATOM 576 C CA . ILE A 1 71 ? 7.958 4.937 0.524 1.00 93.19 71 ILE A CA 1
ATOM 577 C C . ILE A 1 71 ? 7.287 5.305 1.845 1.00 93.19 71 ILE A C 1
ATOM 579 O O . ILE A 1 71 ? 7.068 4.447 2.707 1.00 93.19 71 ILE A O 1
ATOM 583 N N . ASP A 1 72 ? 6.946 6.582 1.991 1.00 90.31 72 ASP A N 1
ATOM 584 C CA . ASP A 1 72 ? 6.291 7.088 3.189 1.00 90.31 72 ASP A CA 1
ATOM 585 C C . ASP A 1 72 ? 4.795 6.748 3.199 1.00 90.31 72 ASP A C 1
ATOM 587 O O . ASP A 1 72 ? 3.980 7.344 2.487 1.00 90.31 72 ASP A O 1
ATOM 591 N N . ILE A 1 73 ? 4.459 5.760 4.026 1.00 87.88 73 ILE A N 1
ATOM 592 C CA . ILE A 1 73 ? 3.097 5.339 4.345 1.00 87.88 73 ILE A CA 1
ATOM 593 C C . ILE A 1 73 ? 2.854 5.700 5.814 1.00 87.88 73 ILE A C 1
ATOM 595 O O . ILE A 1 73 ? 2.954 4.836 6.698 1.00 87.88 73 ILE A O 1
ATOM 599 N N . SER A 1 74 ? 2.638 6.984 6.086 1.00 79.69 74 SER A N 1
ATOM 600 C CA . SER A 1 74 ? 2.257 7.522 7.395 1.00 79.69 74 SER A CA 1
ATOM 601 C C . SER A 1 74 ? 0.988 8.361 7.317 1.00 79.69 74 SER A C 1
ATOM 603 O O . SER A 1 74 ? 0.664 8.866 6.214 1.00 79.69 74 SER A O 1
#

Foldseek 3Di:
DDPDVVVVVCVPPDPVVVVVCCQPVVLVLLLVVVVCVVVVVCPDSVVVCVVVVNDPVNSVVSVVVCVVVVRDND

Sequence (74 aa):
MSNLPEFSWLKGADPAEIRHEINTTISDVLREYYFENTRMTNTKWIVKFRRADITEDDGKTAISCARRLGIDIS